Protein AF-A0A8T3N295-F1 (afdb_monomer)

Radius of gyration: 20.27 Å; Cα contacts (8 Å, |Δi|>4): 122; chains: 1; bounding box: 37×61×47 Å

Secondary structure (DSSP, 8-state):
--HHHHHHHHHEEEEE--SHHHHHHHHHHHHIIIIIIS-SS-GGG-TTS----TTGGGEEEEEEEETTT--EEEEEEEE-------SS-------S----TT---------S---------SS-----PPP-------

Solvent-accessible surface area (backbone atoms only — not comparable to full-atom values): 9224 Å² total; per-residue (Å²): 130,60,68,67,59,55,51,45,62,70,43,40,42,75,40,79,34,84,46,76,69,46,41,49,51,50,21,30,51,46,21,47,48,32,28,69,73,63,58,77,40,72,49,83,83,27,84,87,53,48,43,83,62,90,57,62,86,58,34,53,40,35,36,35,27,34,56,93,79,68,44,73,77,48,68,52,77,45,71,68,74,90,72,79,82,58,101,69,89,71,85,80,86,84,84,71,94,73,88,65,91,86,72,87,78,74,85,70,73,82,90,60,83,89,76,71,86,83,77,78,73,75,92,67,78,83,67,81,74,71,84,79,80,77,79,86,88,130

Mean predicted aligned error: 14.43 Å

pLDDT: mean 71.02, std 27.04, range [27.62, 97.88]

Foldseek 3Di:
DPVVLVVCVVFKDKAWQPDPVSLQLQQLVCLCVCVPPPNVDPNVVPPVSGHDDPQSVQKTKMFIATVVVRDTDDMDIDRDDPDPPDVPPDDDPPDDPDPDPDDDPDPDPPPDRPPPPPDDDGPDPPDPPDDPPPDDDD

Sequence (138 aa):
MNPLVAAFEAYFRVIDADTPALLREVCRLRYQVYCEDTHLADGELFPERIESDTYNKRATHILLQHHPSGNFVGTMRIVCCPIALTRSGCFLLRNSPVSTPGFQVCPRPPQSPCGGDISFRGVTTISSSQAATCGADA

Structure (mmCIF, N/CA/C/O backbone):
data_AF-A0A8T3N295-F1
#
_entry.id   AF-A0A8T3N295-F1
#
loop_
_atom_site.group_PDB
_atom_site.id
_atom_site.type_symbol
_atom_site.label_atom_id
_atom_site.label_alt_id
_atom_site.label_comp_id
_atom_site.label_asym_id
_atom_site.label_entity_id
_atom_site.label_seq_id
_atom_site.pdbx_PDB_ins_code
_atom_site.Cartn_x
_atom_site.Cartn_y
_atom_site.Cartn_z
_atom_site.occupancy
_atom_site.B_iso_or_equiv
_atom_site.auth_seq_id
_atom_site.auth_comp_id
_atom_site.auth_asym_id
_atom_site.auth_atom_id
_atom_site.pdbx_PDB_model_num
ATOM 1 N N . MET A 1 1 ? -15.381 -12.826 21.620 1.00 65.50 1 MET A N 1
ATOM 2 C CA . MET A 1 1 ? -14.667 -12.058 20.577 1.00 65.50 1 MET A CA 1
ATOM 3 C C . MET A 1 1 ? -13.283 -11.724 21.109 1.00 65.50 1 MET A C 1
ATOM 5 O O . MET A 1 1 ? -13.189 -11.378 22.280 1.00 65.50 1 MET A O 1
ATOM 9 N N . ASN A 1 2 ? -12.220 -11.909 20.323 1.00 90.81 2 ASN A N 1
ATOM 10 C CA . ASN A 1 2 ? -10.861 -11.586 20.771 1.00 90.81 2 ASN A CA 1
ATOM 11 C C . ASN A 1 2 ? -10.720 -10.049 20.863 1.00 90.81 2 ASN A C 1
ATOM 13 O O . ASN A 1 2 ? -10.962 -9.386 19.853 1.00 90.81 2 ASN A O 1
ATOM 17 N N . PRO A 1 3 ? -10.356 -9.472 22.027 1.00 91.31 3 PRO A N 1
ATOM 18 C CA . PRO A 1 3 ? -10.289 -8.019 22.205 1.00 91.31 3 PRO A CA 1
ATOM 19 C C . PRO A 1 3 ? -9.285 -7.342 21.263 1.00 91.31 3 PRO A C 1
ATOM 21 O O . PRO A 1 3 ? -9.506 -6.204 20.862 1.00 91.31 3 PRO A O 1
ATOM 24 N N . LEU A 1 4 ? -8.227 -8.047 20.843 1.00 91.38 4 LEU A N 1
ATOM 25 C CA . LEU A 1 4 ? -7.264 -7.530 19.867 1.0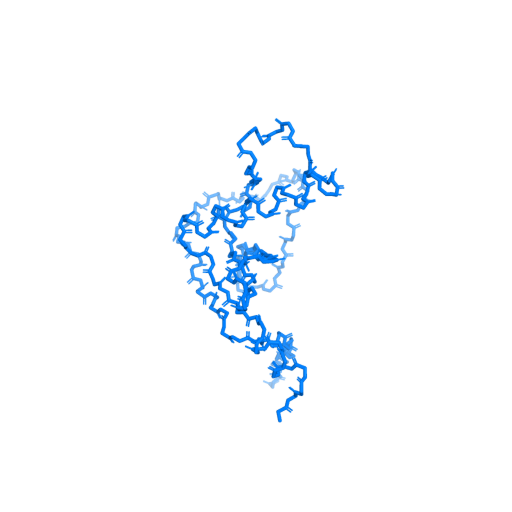0 91.38 4 LEU A CA 1
ATOM 26 C C . LEU A 1 4 ? -7.865 -7.432 18.464 1.00 91.38 4 LEU A C 1
ATOM 28 O O . LEU A 1 4 ? -7.617 -6.459 17.760 1.00 91.38 4 LEU A O 1
ATOM 32 N N . VAL A 1 5 ? -8.678 -8.415 18.071 1.00 89.62 5 VAL A N 1
ATOM 33 C CA . VAL A 1 5 ? -9.368 -8.401 16.772 1.00 89.62 5 VAL A CA 1
ATOM 34 C C . VAL A 1 5 ? -10.378 -7.257 16.735 1.00 89.62 5 VAL A C 1
ATOM 36 O O . VAL A 1 5 ? -10.378 -6.484 15.786 1.00 89.62 5 VAL A O 1
ATOM 39 N N . ALA A 1 6 ? -11.161 -7.083 17.804 1.00 89.31 6 ALA A N 1
ATOM 40 C CA . ALA A 1 6 ? -12.117 -5.982 17.906 1.00 89.31 6 ALA A CA 1
ATOM 41 C C . ALA A 1 6 ? -11.432 -4.605 17.861 1.00 89.31 6 ALA A C 1
ATOM 43 O O . ALA A 1 6 ? -11.906 -3.704 17.174 1.00 89.31 6 ALA A O 1
ATOM 44 N N . ALA A 1 7 ? -10.301 -4.444 18.557 1.00 91.81 7 ALA A N 1
ATOM 45 C CA . ALA A 1 7 ? -9.520 -3.213 18.492 1.00 91.81 7 ALA A CA 1
ATOM 46 C C . ALA A 1 7 ? -8.980 -2.968 17.075 1.00 91.81 7 ALA A C 1
ATOM 48 O O . ALA A 1 7 ? -9.124 -1.870 16.547 1.00 91.81 7 ALA A O 1
ATOM 49 N N . PHE A 1 8 ? -8.410 -3.986 16.427 1.00 91.88 8 PHE A N 1
ATOM 50 C CA . PHE A 1 8 ? -7.917 -3.855 15.058 1.00 91.88 8 PHE A CA 1
ATOM 51 C C . PHE A 1 8 ? -9.027 -3.419 14.096 1.00 91.88 8 PHE A C 1
ATOM 53 O O . PHE A 1 8 ? -8.847 -2.452 13.364 1.00 91.88 8 PHE A O 1
ATOM 60 N N . GLU A 1 9 ? -10.186 -4.076 14.137 1.00 91.25 9 GLU A N 1
ATOM 61 C CA . GLU A 1 9 ? -11.330 -3.761 13.273 1.00 91.25 9 GLU A CA 1
ATOM 62 C C . GLU A 1 9 ? -11.928 -2.371 13.549 1.00 91.25 9 GLU A C 1
ATOM 64 O O . GLU A 1 9 ? -12.490 -1.756 12.644 1.00 91.25 9 GLU A O 1
ATOM 69 N N . ALA A 1 10 ? -11.782 -1.843 14.770 1.00 92.19 10 ALA A N 1
ATOM 70 C CA . ALA A 1 10 ? -12.215 -0.489 15.112 1.00 92.19 10 ALA A CA 1
ATOM 71 C C . ALA A 1 10 ? -11.302 0.604 14.523 1.00 92.19 10 ALA A C 1
ATOM 73 O O . ALA A 1 10 ? -11.777 1.692 14.192 1.00 92.19 10 ALA A O 1
ATOM 74 N N . TYR A 1 11 ? -10.000 0.332 14.395 1.00 94.56 11 TYR A N 1
ATOM 75 C CA . TYR A 1 11 ? -9.014 1.322 13.946 1.00 94.56 11 TYR A CA 1
ATOM 76 C C . TYR A 1 11 ? -8.567 1.145 12.503 1.00 94.56 11 TYR A C 1
ATOM 78 O O . TYR A 1 11 ? -8.108 2.115 11.899 1.00 94.56 11 TYR A O 1
ATOM 86 N N . PHE A 1 12 ? -8.686 -0.053 11.938 1.00 95.25 12 PHE A N 1
ATOM 87 C CA . PHE A 1 12 ? -8.110 -0.372 10.644 1.00 95.25 12 PHE A CA 1
ATOM 88 C C . PHE A 1 12 ? -9.093 -1.051 9.706 1.00 95.25 12 PHE A C 1
ATOM 90 O O . PHE A 1 12 ? -9.914 -1.883 10.088 1.00 95.25 12 PHE A O 1
ATOM 97 N N . ARG A 1 13 ? -8.942 -0.719 8.427 1.00 93.00 13 ARG A N 1
ATOM 98 C CA . ARG A 1 13 ? -9.622 -1.365 7.315 1.00 93.00 13 ARG A CA 1
ATOM 99 C C . ARG A 1 13 ? -8.583 -1.961 6.376 1.00 93.00 13 ARG A C 1
ATOM 101 O O . ARG A 1 13 ? -7.650 -1.277 5.961 1.00 93.00 13 ARG A O 1
ATOM 108 N N . VAL A 1 14 ? -8.773 -3.227 6.033 1.00 93.88 14 VAL A N 1
ATOM 109 C CA . VAL A 1 14 ? -8.004 -3.914 4.994 1.00 93.88 14 VAL A CA 1
ATOM 110 C C . VAL A 1 14 ? -8.706 -3.677 3.659 1.00 93.88 14 VAL A C 1
ATOM 112 O O . VAL A 1 14 ? -9.921 -3.856 3.570 1.00 93.88 14 VAL A O 1
ATOM 115 N N . ILE A 1 15 ? -7.965 -3.212 2.656 1.00 92.19 15 ILE A N 1
ATOM 116 C CA . ILE A 1 15 ? -8.491 -2.856 1.335 1.00 92.19 15 ILE A CA 1
ATOM 117 C C . ILE A 1 15 ? -7.684 -3.588 0.268 1.00 92.19 15 ILE A C 1
ATOM 119 O O . ILE A 1 15 ? -6.466 -3.427 0.198 1.00 92.19 15 ILE A O 1
ATOM 123 N N . ASP A 1 16 ? -8.369 -4.342 -0.586 1.00 91.81 16 ASP A N 1
ATOM 124 C CA . ASP A 1 16 ? -7.779 -4.909 -1.797 1.00 91.81 16 ASP A CA 1
ATOM 125 C C . ASP A 1 16 ? -7.445 -3.759 -2.764 1.00 91.81 16 ASP A C 1
ATOM 127 O O . ASP A 1 16 ? -8.295 -2.931 -3.091 1.00 91.81 16 ASP A O 1
ATOM 131 N N . ALA A 1 17 ? -6.184 -3.657 -3.188 1.00 92.88 17 ALA A N 1
ATOM 132 C CA . ALA A 1 17 ? -5.724 -2.609 -4.095 1.00 92.88 17 ALA A CA 1
ATOM 133 C C . ALA A 1 17 ? -5.815 -3.090 -5.551 1.00 92.88 17 ALA A C 1
ATOM 135 O O . ALA A 1 17 ? -4.808 -3.390 -6.189 1.00 92.88 17 ALA A O 1
ATOM 136 N N . ASP A 1 18 ? -7.039 -3.185 -6.063 1.00 91.31 18 ASP A N 1
ATOM 137 C CA . ASP A 1 18 ? -7.375 -3.710 -7.395 1.00 91.31 18 ASP A CA 1
ATOM 138 C C . ASP A 1 18 ? -7.589 -2.619 -8.462 1.00 91.31 18 ASP A C 1
ATOM 140 O O . ASP A 1 18 ? -7.652 -2.904 -9.659 1.00 91.31 18 ASP A O 1
ATOM 144 N N . THR A 1 19 ? -7.646 -1.350 -8.050 1.00 94.12 19 THR A N 1
ATOM 145 C CA . THR A 1 19 ? -7.748 -0.207 -8.964 1.00 94.12 19 THR A CA 1
ATOM 146 C C . THR A 1 19 ? -6.385 0.446 -9.224 1.00 94.12 19 THR A C 1
ATOM 148 O O . THR A 1 19 ? -5.518 0.456 -8.345 1.00 94.12 19 THR A O 1
ATOM 151 N N . PRO A 1 20 ? -6.185 1.098 -10.387 1.00 95.19 20 PRO A N 1
ATOM 152 C CA . PRO A 1 20 ? -4.948 1.831 -10.674 1.00 95.19 20 PRO A CA 1
ATOM 153 C C . PRO A 1 20 ? -4.615 2.921 -9.645 1.00 95.19 20 PRO A C 1
ATOM 155 O O . PRO A 1 20 ? -3.443 3.188 -9.387 1.00 95.19 20 PRO A O 1
ATOM 158 N N . ALA A 1 21 ? -5.635 3.550 -9.051 1.00 96.44 21 ALA A N 1
ATOM 159 C CA . ALA A 1 21 ? -5.451 4.564 -8.016 1.00 96.44 21 ALA A CA 1
ATOM 160 C C . ALA A 1 21 ? -4.905 3.951 -6.717 1.00 96.44 21 ALA A C 1
ATOM 162 O O . ALA A 1 21 ? -3.928 4.453 -6.167 1.00 96.44 21 ALA A O 1
ATOM 163 N N . LEU A 1 22 ? -5.475 2.829 -6.268 1.00 96.25 22 LEU A N 1
ATOM 164 C CA . LEU A 1 22 ? -5.005 2.131 -5.068 1.00 96.25 22 LEU A CA 1
ATOM 165 C C . LEU A 1 22 ? -3.613 1.520 -5.275 1.00 96.25 22 LEU A C 1
ATOM 167 O O . LEU A 1 22 ? -2.760 1.624 -4.399 1.00 96.25 22 LEU A O 1
ATOM 171 N N . LEU A 1 23 ? -3.338 0.956 -6.454 1.00 96.06 23 LEU A N 1
ATOM 172 C CA . LEU A 1 23 ? -2.003 0.456 -6.797 1.00 96.06 23 LEU A CA 1
ATOM 173 C C . LEU A 1 23 ? -0.944 1.564 -6.770 1.00 96.06 23 LEU A C 1
ATOM 175 O O . LEU A 1 23 ? 0.185 1.322 -6.343 1.00 96.06 23 LEU A O 1
ATOM 179 N N . ARG A 1 24 ? -1.299 2.786 -7.185 1.00 96.69 24 ARG A N 1
ATOM 180 C CA . ARG A 1 24 ? -0.397 3.939 -7.085 1.00 96.69 24 ARG A CA 1
ATOM 181 C C . ARG A 1 24 ? -0.064 4.256 -5.628 1.00 96.69 24 ARG A C 1
ATOM 183 O O . ARG A 1 24 ? 1.107 4.467 -5.328 1.00 96.69 24 ARG A O 1
ATOM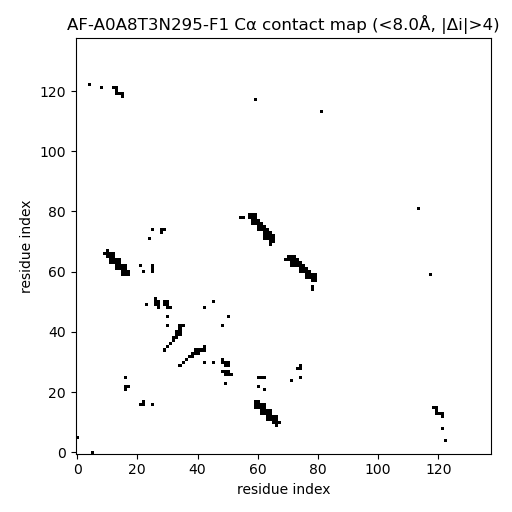 190 N N . GLU A 1 25 ? -1.044 4.217 -4.726 1.00 97.69 25 GLU A N 1
ATOM 191 C CA 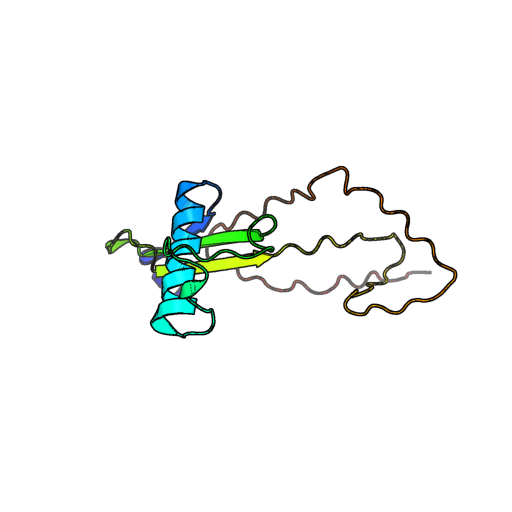. GLU A 1 25 ? -0.802 4.416 -3.289 1.00 97.69 25 GLU A CA 1
ATOM 192 C C . GLU A 1 25 ? 0.074 3.318 -2.679 1.00 97.69 25 GLU A C 1
ATOM 194 O O . GLU A 1 25 ? 0.983 3.627 -1.911 1.00 97.69 25 GLU A O 1
ATOM 199 N N . VAL A 1 26 ? -0.119 2.053 -3.069 1.00 97.50 26 VAL A N 1
ATOM 200 C CA . VAL A 1 26 ? 0.771 0.946 -2.667 1.00 97.50 26 VAL A CA 1
ATOM 201 C C . VAL A 1 26 ? 2.219 1.241 -3.061 1.00 97.50 26 VAL A C 1
ATOM 203 O O . VAL A 1 26 ? 3.125 1.140 -2.235 1.00 97.50 26 VAL A O 1
ATOM 206 N N . CYS A 1 27 ? 2.442 1.621 -4.319 1.00 97.06 27 CYS A N 1
ATOM 207 C CA . CYS A 1 27 ? 3.779 1.894 -4.844 1.00 97.06 27 CYS A CA 1
ATOM 208 C C . CYS A 1 27 ? 4.404 3.150 -4.212 1.00 97.06 27 CYS A C 1
ATOM 210 O O . CYS A 1 27 ? 5.610 3.184 -3.968 1.00 97.06 27 CYS A O 1
ATOM 212 N N . ARG A 1 28 ? 3.591 4.165 -3.895 1.00 97.88 28 ARG A N 1
ATOM 213 C CA . ARG A 1 28 ? 4.029 5.375 -3.187 1.00 97.88 28 ARG A CA 1
ATOM 214 C C . ARG A 1 28 ? 4.447 5.071 -1.747 1.00 97.88 28 ARG A C 1
ATOM 216 O O . ARG A 1 28 ? 5.500 5.524 -1.312 1.00 97.88 28 ARG A O 1
ATOM 223 N N . LEU A 1 29 ? 3.656 4.280 -1.016 1.00 97.38 29 LEU A N 1
ATOM 224 C CA . LEU A 1 29 ? 4.005 3.841 0.341 1.00 97.38 29 LEU A CA 1
ATOM 225 C C . LEU A 1 29 ? 5.284 3.002 0.350 1.00 97.38 29 LEU A C 1
ATOM 227 O O . LEU A 1 29 ? 6.136 3.190 1.213 1.00 97.38 29 LEU A O 1
ATOM 231 N N . ARG A 1 30 ? 5.440 2.098 -0.624 1.00 97.38 30 ARG A N 1
ATOM 232 C CA . ARG A 1 30 ? 6.671 1.315 -0.768 1.00 97.38 30 ARG A CA 1
ATOM 233 C C . ARG A 1 30 ? 7.872 2.187 -1.105 1.00 97.38 30 ARG A C 1
ATOM 235 O O . ARG A 1 30 ? 8.929 1.939 -0.548 1.00 97.38 30 ARG A O 1
ATOM 242 N N . TYR A 1 31 ? 7.724 3.217 -1.939 1.00 97.75 31 TYR A N 1
ATOM 243 C CA . TYR A 1 31 ? 8.805 4.175 -2.184 1.00 97.75 31 TYR A CA 1
ATOM 244 C C . TYR A 1 31 ? 9.230 4.876 -0.893 1.00 97.75 31 TYR A C 1
ATOM 246 O O . TYR A 1 31 ? 10.412 4.864 -0.562 1.00 97.75 31 TYR A O 1
ATOM 254 N N . GLN A 1 32 ? 8.270 5.417 -0.138 1.00 97.69 32 GLN A N 1
ATOM 255 C CA . GLN A 1 32 ? 8.553 6.083 1.132 1.00 97.69 32 GLN A CA 1
ATOM 256 C C . GLN A 1 32 ? 9.338 5.156 2.073 1.00 97.69 32 GLN A C 1
ATOM 258 O O . GLN A 1 32 ? 10.419 5.503 2.531 1.00 97.69 32 GLN A O 1
ATOM 263 N N . VAL A 1 33 ? 8.867 3.924 2.281 1.00 96.25 33 VAL A N 1
ATOM 264 C CA . VAL A 1 33 ? 9.536 3.002 3.208 1.00 96.25 33 VAL A CA 1
ATOM 265 C C . VAL A 1 33 ? 10.860 2.478 2.640 1.00 96.25 33 VAL A C 1
ATOM 267 O O . VAL A 1 33 ? 11.879 2.510 3.324 1.00 96.25 33 VAL A O 1
ATOM 270 N N . TYR A 1 34 ? 10.883 1.966 1.409 1.00 96.56 34 TYR A N 1
ATOM 271 C CA . TYR A 1 34 ? 12.052 1.276 0.848 1.00 96.56 34 TYR A CA 1
ATOM 272 C C . TYR A 1 34 ? 13.150 2.222 0.374 1.00 96.56 34 TYR A C 1
ATOM 274 O O . TYR A 1 34 ? 14.319 1.872 0.499 1.00 96.56 34 TYR A O 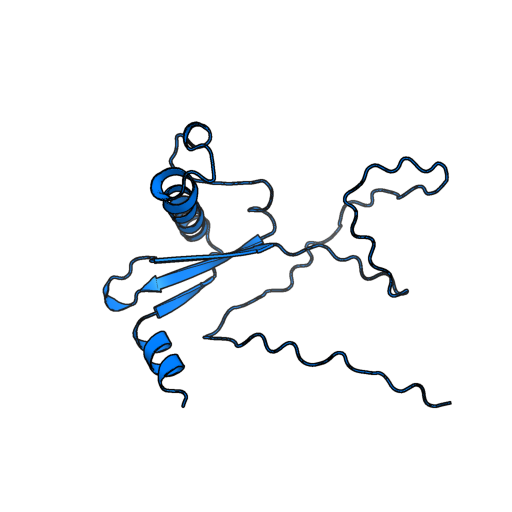1
ATOM 282 N N . CYS A 1 35 ? 12.801 3.392 -0.159 1.00 96.31 35 CYS A N 1
ATOM 283 C CA . CYS A 1 35 ? 13.776 4.334 -0.706 1.00 96.31 35 CYS A CA 1
ATOM 284 C C . CYS A 1 35 ? 14.129 5.434 0.301 1.00 96.31 35 CYS A C 1
ATOM 286 O O . CYS A 1 35 ? 15.312 5.716 0.484 1.00 96.31 35 CYS A O 1
ATOM 288 N N . GLU A 1 36 ? 13.133 6.043 0.959 1.00 96.06 36 GLU A N 1
ATOM 289 C CA . GLU A 1 36 ? 13.364 7.188 1.856 1.00 96.06 36 GLU A CA 1
ATOM 290 C C . GLU A 1 36 ? 13.706 6.753 3.290 1.00 96.06 36 GLU A C 1
ATOM 292 O O . GLU A 1 36 ? 14.722 7.193 3.817 1.00 96.06 36 GLU A O 1
ATOM 297 N N . ASP A 1 37 ? 12.913 5.873 3.911 1.00 96.56 37 ASP A N 1
ATOM 298 C CA . ASP A 1 37 ? 13.071 5.552 5.339 1.00 96.56 37 ASP A CA 1
ATOM 299 C C . ASP A 1 37 ? 14.144 4.481 5.607 1.00 96.56 37 ASP A C 1
ATOM 301 O O . ASP A 1 37 ? 14.876 4.554 6.593 1.00 96.56 37 ASP A O 1
ATOM 305 N N . THR A 1 38 ? 14.213 3.443 4.763 1.00 96.44 38 THR A N 1
ATOM 306 C CA . THR A 1 38 ? 15.078 2.266 4.999 1.00 96.44 38 THR A CA 1
ATOM 307 C C . THR A 1 38 ? 16.256 2.144 4.037 1.00 96.44 38 THR A C 1
ATOM 309 O O . THR A 1 38 ? 17.167 1.364 4.314 1.00 96.44 38 THR A O 1
ATOM 312 N N . HIS A 1 39 ? 16.248 2.882 2.920 1.00 94.38 39 HIS A N 1
ATOM 313 C CA . HIS A 1 39 ? 17.263 2.822 1.855 1.00 94.38 39 HIS A CA 1
ATOM 314 C C . HIS A 1 39 ? 17.569 1.397 1.338 1.00 94.38 39 HIS A C 1
ATOM 316 O O . HIS A 1 39 ? 18.680 1.099 0.902 1.00 94.38 39 HIS A O 1
ATOM 322 N N . LEU A 1 40 ? 16.585 0.495 1.392 1.00 92.00 40 LEU A N 1
ATOM 323 C CA . LEU A 1 40 ? 16.668 -0.862 0.841 1.00 92.00 40 LEU A CA 1
ATOM 324 C C . LEU A 1 40 ? 16.591 -0.885 -0.691 1.00 92.00 40 LEU A C 1
ATOM 326 O O . LEU A 1 40 ? 17.028 -1.853 -1.313 1.00 92.00 40 LEU A O 1
ATOM 330 N N . ALA A 1 41 ? 16.020 0.156 -1.291 1.00 91.12 41 ALA A N 1
ATOM 331 C CA . ALA A 1 41 ? 15.983 0.373 -2.727 1.00 91.12 41 ALA A CA 1
ATOM 332 C C . ALA A 1 41 ? 16.607 1.732 -3.067 1.00 91.12 41 ALA A C 1
ATOM 334 O O . ALA A 1 41 ? 16.514 2.680 -2.287 1.00 91.12 41 ALA A O 1
ATOM 335 N N . ASP A 1 42 ? 17.241 1.818 -4.235 1.00 93.69 42 ASP A N 1
ATOM 336 C CA . ASP A 1 42 ? 17.824 3.066 -4.725 1.00 93.69 42 ASP A CA 1
ATOM 337 C C . ASP A 1 42 ? 16.715 4.003 -5.225 1.00 93.69 42 ASP A C 1
ATOM 339 O O . ASP A 1 42 ? 16.044 3.719 -6.221 1.00 93.69 42 ASP A O 1
ATOM 343 N N . GLY A 1 43 ? 16.512 5.113 -4.511 1.00 92.75 43 GLY A N 1
ATOM 344 C CA . GLY A 1 43 ? 15.486 6.106 -4.824 1.00 92.75 43 GLY A CA 1
ATOM 345 C C . GLY A 1 43 ? 15.696 6.803 -6.169 1.00 92.75 43 GLY A C 1
ATOM 346 O O . GLY A 1 43 ? 14.714 7.189 -6.802 1.00 92.75 43 GLY A O 1
ATOM 347 N N . GLU A 1 44 ? 16.938 6.888 -6.658 1.00 95.56 44 GLU A N 1
ATOM 348 C CA . GLU A 1 44 ? 17.254 7.506 -7.954 1.00 95.56 44 GLU A CA 1
ATOM 349 C C . GLU A 1 44 ? 16.662 6.714 -9.133 1.00 95.56 44 GLU A C 1
ATOM 351 O O . GLU A 1 44 ? 16.408 7.266 -10.205 1.00 95.56 44 GLU A O 1
ATOM 356 N N . LEU A 1 45 ? 16.361 5.424 -8.931 1.00 94.56 45 LEU A N 1
ATOM 357 C CA . LEU A 1 45 ? 15.675 4.589 -9.921 1.00 94.56 45 LEU A CA 1
ATOM 358 C C . LEU A 1 45 ? 14.187 4.942 -10.075 1.00 94.56 45 LEU A C 1
ATOM 360 O O . LEU A 1 45 ? 13.551 4.512 -11.040 1.00 94.56 45 LEU A O 1
ATOM 364 N N . PHE A 1 46 ? 13.625 5.720 -9.146 1.00 95.19 46 PHE A N 1
ATOM 365 C CA . PHE A 1 46 ? 12.200 6.034 -9.081 1.00 95.19 46 PHE A CA 1
ATOM 366 C C . PHE A 1 46 ? 11.967 7.552 -8.976 1.00 95.19 46 PHE A C 1
ATOM 368 O O . PHE A 1 46 ? 11.437 8.028 -7.969 1.00 95.19 46 PHE A O 1
ATOM 375 N N . PRO A 1 47 ? 12.280 8.338 -10.025 1.00 93.94 47 PRO A N 1
ATOM 376 C CA . PRO A 1 47 ? 12.185 9.803 -9.989 1.00 93.94 47 PRO A CA 1
ATOM 377 C C . PRO A 1 47 ? 10.758 10.323 -9.745 1.00 93.94 47 PRO A C 1
ATOM 379 O O . PRO A 1 47 ? 10.570 11.410 -9.202 1.00 93.94 47 PRO A O 1
ATOM 382 N N . GLU A 1 48 ? 9.736 9.539 -10.096 1.00 95.94 48 GLU A N 1
ATOM 383 C CA . GLU A 1 48 ? 8.330 9.862 -9.815 1.00 95.94 48 GLU A CA 1
ATOM 384 C C . GLU A 1 48 ? 7.899 9.541 -8.373 1.00 95.94 48 GLU A C 1
ATOM 386 O O . GLU A 1 48 ? 6.737 9.750 -8.027 1.00 95.94 48 GLU A O 1
ATOM 391 N N . ARG A 1 49 ? 8.808 9.041 -7.522 1.00 96.56 49 ARG A N 1
ATOM 392 C CA . ARG A 1 49 ? 8.531 8.601 -6.141 1.00 96.56 49 ARG A CA 1
ATOM 393 C C . ARG A 1 49 ? 7.495 7.476 -6.059 1.00 96.56 49 ARG A C 1
ATOM 395 O O . ARG A 1 49 ? 6.670 7.413 -5.147 1.00 96.56 49 ARG A O 1
ATOM 402 N N . ILE A 1 50 ? 7.532 6.591 -7.051 1.00 96.44 50 ILE A N 1
ATOM 403 C CA . ILE A 1 50 ? 6.655 5.429 -7.191 1.00 96.44 50 ILE A CA 1
ATOM 404 C C . ILE A 1 50 ? 7.547 4.204 -7.371 1.00 96.44 50 ILE A C 1
ATOM 406 O O . ILE A 1 50 ? 8.143 4.015 -8.430 1.00 96.44 50 ILE A O 1
ATOM 410 N N . GLU A 1 51 ? 7.639 3.368 -6.339 1.00 96.25 51 GLU A N 1
ATOM 411 C CA . GLU A 1 51 ? 8.474 2.169 -6.386 1.00 96.25 51 GLU A CA 1
ATOM 412 C C . GLU A 1 51 ? 7.726 1.033 -7.084 1.00 96.25 51 GLU A C 1
ATOM 414 O O . GLU A 1 51 ? 6.564 0.738 -6.787 1.00 96.25 51 GLU A O 1
ATOM 419 N N . SER A 1 52 ? 8.393 0.393 -8.042 1.00 92.75 52 SER A N 1
ATOM 420 C CA . SER A 1 52 ? 7.827 -0.743 -8.756 1.00 92.75 52 SER A CA 1
ATOM 421 C C . SER A 1 52 ? 8.899 -1.728 -9.203 1.00 92.75 52 SER A C 1
ATOM 423 O O . SER A 1 52 ? 10.002 -1.350 -9.586 1.00 92.75 52 SER A O 1
ATOM 425 N N . ASP A 1 53 ? 8.534 -3.008 -9.213 1.00 91.00 53 ASP A N 1
ATOM 426 C CA . ASP A 1 53 ? 9.392 -4.094 -9.671 1.00 91.00 53 ASP A CA 1
ATOM 427 C C . ASP A 1 53 ? 8.652 -5.024 -10.653 1.00 91.00 53 ASP A C 1
ATOM 429 O O . ASP A 1 53 ? 7.473 -4.848 -10.986 1.00 91.00 53 ASP A O 1
ATOM 433 N N . THR A 1 54 ? 9.351 -6.057 -11.125 1.00 90.19 54 THR A N 1
ATOM 434 C CA . THR A 1 54 ? 8.820 -7.038 -12.083 1.00 90.19 54 THR A CA 1
ATOM 435 C C . THR A 1 54 ? 7.684 -7.898 -11.520 1.00 90.19 54 THR A C 1
ATOM 437 O O . THR A 1 54 ? 6.897 -8.451 -12.293 1.00 90.19 54 THR A O 1
ATOM 440 N N . TYR A 1 55 ? 7.549 -8.000 -10.197 1.00 88.19 55 TYR A N 1
ATOM 441 C CA . TYR A 1 55 ? 6.519 -8.800 -9.541 1.00 88.19 55 TYR A CA 1
ATOM 442 C C . TYR A 1 55 ? 5.208 -8.040 -9.352 1.00 88.19 55 TYR A C 1
ATOM 444 O O . TYR A 1 55 ? 4.169 -8.687 -9.214 1.00 88.19 55 TYR A O 1
ATOM 452 N N . ASN A 1 56 ? 5.209 -6.701 -9.406 1.00 87.81 56 ASN A N 1
ATOM 453 C CA . ASN A 1 56 ? 4.001 -5.890 -9.213 1.00 87.81 56 ASN A CA 1
ATOM 454 C C . ASN A 1 56 ? 2.833 -6.307 -10.121 1.00 87.81 56 ASN A C 1
ATOM 456 O O . ASN A 1 56 ? 1.692 -6.276 -9.671 1.00 87.81 56 ASN A O 1
ATOM 460 N N . LYS A 1 57 ? 3.109 -6.749 -11.357 1.00 86.06 57 LYS A N 1
ATOM 461 C CA . LYS A 1 57 ? 2.089 -7.150 -12.348 1.00 86.06 57 LYS A CA 1
ATOM 462 C C . LYS A 1 57 ? 1.350 -8.451 -12.022 1.00 86.06 57 LYS A C 1
ATOM 464 O O . LYS A 1 57 ? 0.273 -8.677 -12.556 1.00 86.06 57 LYS A O 1
ATOM 469 N N . ARG A 1 58 ? 1.942 -9.332 -11.212 1.00 85.75 58 ARG A N 1
ATOM 470 C CA . ARG A 1 58 ? 1.399 -10.667 -10.880 1.00 85.75 58 ARG A CA 1
ATOM 471 C C . ARG A 1 58 ? 1.155 -10.847 -9.385 1.00 85.75 58 ARG A C 1
ATOM 473 O O . ARG A 1 58 ? 1.092 -11.975 -8.896 1.00 85.75 58 ARG A O 1
ATOM 480 N N . ALA A 1 59 ? 1.120 -9.739 -8.659 1.00 88.00 59 ALA A N 1
ATOM 481 C CA . ALA A 1 59 ? 0.932 -9.738 -7.229 1.00 88.00 59 ALA A CA 1
ATOM 482 C C . ALA A 1 59 ? -0.434 -9.163 -6.873 1.00 88.00 59 ALA A C 1
ATOM 484 O O . ALA A 1 59 ? -0.887 -8.200 -7.488 1.00 88.00 59 ALA A O 1
ATOM 485 N N . THR A 1 60 ? -1.047 -9.743 -5.851 1.00 90.69 60 THR A N 1
ATOM 486 C CA . THR A 1 60 ? -2.182 -9.141 -5.163 1.00 90.69 60 THR A CA 1
ATOM 487 C C . THR A 1 60 ? -1.628 -8.166 -4.137 1.00 90.69 60 THR A C 1
ATOM 489 O O . THR A 1 60 ? -0.743 -8.519 -3.350 1.00 90.69 60 THR A O 1
ATOM 492 N N . HIS A 1 61 ? -2.122 -6.933 -4.166 1.00 92.88 61 HIS A N 1
ATOM 493 C CA . HIS A 1 61 ? -1.691 -5.872 -3.264 1.00 92.88 61 HIS A CA 1
ATOM 494 C C . HIS A 1 61 ? -2.829 -5.501 -2.329 1.00 92.88 61 HIS A C 1
ATOM 496 O O . HIS A 1 61 ? -3.993 -5.488 -2.720 1.00 92.88 61 HIS A O 1
ATOM 502 N N . ILE A 1 62 ? -2.471 -5.195 -1.092 1.00 94.31 62 ILE A N 1
ATOM 503 C CA . ILE A 1 62 ? -3.406 -4.879 -0.021 1.00 94.31 62 ILE A CA 1
ATOM 504 C C . ILE A 1 62 ? -2.930 -3.598 0.639 1.00 94.31 62 ILE A C 1
ATOM 506 O O . ILE A 1 62 ? -1.736 -3.432 0.897 1.00 94.31 62 ILE A O 1
ATOM 510 N N . LEU A 1 63 ? -3.861 -2.708 0.947 1.00 95.94 63 LEU A N 1
ATOM 511 C CA . LEU A 1 63 ? -3.634 -1.513 1.740 1.00 95.94 63 LEU A CA 1
ATOM 512 C C . LEU A 1 63 ? -4.239 -1.685 3.130 1.00 95.94 63 LEU A C 1
ATOM 514 O O . LEU A 1 63 ? -5.337 -2.216 3.294 1.00 95.94 63 LEU A O 1
ATOM 518 N N . LEU A 1 64 ? -3.521 -1.187 4.130 1.00 96.56 64 LEU A N 1
ATOM 519 C CA . LEU A 1 64 ? -4.030 -1.013 5.479 1.00 96.56 64 LEU A CA 1
ATOM 520 C C . LEU A 1 64 ? -4.384 0.462 5.664 1.00 96.56 64 LEU A C 1
ATOM 522 O O . LEU A 1 64 ? -3.502 1.321 5.684 1.00 96.56 64 LEU A O 1
ATOM 526 N N . GLN A 1 65 ? -5.673 0.761 5.784 1.00 96.75 65 GLN A N 1
ATOM 527 C CA . GLN A 1 65 ? -6.171 2.109 6.033 1.00 96.75 65 GLN A CA 1
ATOM 528 C C . GLN A 1 65 ? -6.469 2.297 7.516 1.00 96.75 65 GLN A C 1
ATOM 530 O O . GLN A 1 65 ? -7.158 1.479 8.121 1.00 96.75 65 GLN A O 1
ATOM 535 N N . HIS A 1 66 ? -5.999 3.400 8.088 1.00 96.38 66 HIS A N 1
ATOM 536 C CA . HIS A 1 66 ? -6.377 3.831 9.426 1.00 96.38 66 HIS A CA 1
ATOM 537 C C . HIS A 1 66 ? -7.705 4.595 9.365 1.00 96.38 66 HIS A C 1
ATOM 539 O O . HIS A 1 66 ? -7.811 5.634 8.714 1.00 96.38 66 HIS A O 1
ATOM 545 N N . HIS A 1 67 ? -8.727 4.070 10.035 1.00 92.69 67 HIS A N 1
ATOM 546 C CA . HIS A 1 67 ? -10.107 4.534 9.929 1.00 92.69 67 HIS A CA 1
ATOM 547 C C . HIS A 1 67 ? -10.300 6.000 10.365 1.00 92.69 67 HIS A C 1
ATOM 549 O O . HIS A 1 67 ? -10.902 6.752 9.602 1.00 92.69 67 HIS A O 1
ATOM 555 N N . PRO A 1 68 ? -9.771 6.464 11.518 1.00 94.62 68 PRO A N 1
ATOM 556 C CA . PRO A 1 68 ? -9.954 7.850 11.957 1.00 94.62 68 PRO A CA 1
ATOM 557 C C . PRO A 1 68 ? -9.350 8.907 11.027 1.00 94.62 68 PRO A C 1
ATOM 559 O O . PRO A 1 68 ? -9.926 9.979 10.883 1.00 94.62 68 PRO A O 1
ATOM 562 N N . SER A 1 69 ? -8.187 8.637 10.422 1.00 96.44 69 SER A N 1
ATOM 563 C CA . SER A 1 69 ? -7.515 9.615 9.552 1.00 96.44 69 SER A CA 1
ATOM 564 C C . SER A 1 69 ? -7.830 9.434 8.069 1.00 96.44 69 SER A C 1
ATOM 566 O O . SER A 1 69 ? -7.563 10.337 7.286 1.00 96.44 69 SER A O 1
ATOM 568 N N . GLY A 1 70 ? -8.334 8.266 7.663 1.00 95.06 70 GLY A N 1
ATOM 569 C CA . GLY A 1 70 ? -8.515 7.898 6.258 1.00 95.06 70 GLY A CA 1
ATOM 570 C C . GLY A 1 70 ? -7.209 7.592 5.513 1.00 95.06 70 GLY A C 1
ATOM 571 O O . GLY A 1 70 ? -7.254 7.169 4.357 1.00 95.06 70 GLY A O 1
ATOM 572 N N . ASN A 1 71 ? -6.052 7.751 6.161 1.00 96.06 71 ASN A N 1
ATOM 573 C CA . ASN A 1 71 ? -4.747 7.548 5.536 1.00 96.06 71 ASN A CA 1
ATOM 574 C C . ASN A 1 71 ? -4.409 6.061 5.416 1.00 96.06 71 ASN A C 1
ATOM 576 O O . ASN A 1 71 ? -4.703 5.264 6.312 1.00 96.06 71 ASN A O 1
ATOM 580 N N . PHE A 1 72 ? -3.707 5.700 4.344 1.00 97.31 72 PHE A N 1
ATOM 581 C CA . PHE A 1 72 ? -3.047 4.405 4.251 1.00 97.31 72 PHE A CA 1
ATOM 582 C C . PHE A 1 72 ? -1.763 4.418 5.079 1.00 97.31 72 PHE A C 1
ATOM 584 O O . PHE A 1 72 ? -0.920 5.297 4.914 1.00 97.31 72 PHE A O 1
ATOM 591 N N . VAL A 1 73 ? -1.635 3.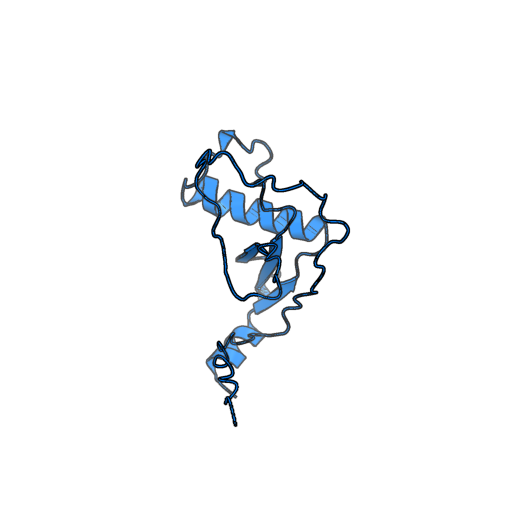453 5.985 1.00 96.00 73 VAL A N 1
ATOM 592 C CA . VAL A 1 73 ? -0.530 3.361 6.954 1.00 96.00 73 VAL A CA 1
ATOM 593 C C . VAL A 1 73 ? 0.395 2.179 6.688 1.00 96.00 73 VAL A C 1
ATOM 595 O O . VAL A 1 73 ? 1.433 2.047 7.325 1.00 96.00 73 VAL A O 1
ATOM 598 N N . GLY A 1 74 ? 0.022 1.303 5.758 1.00 95.00 74 GLY A N 1
ATOM 599 C CA . GLY A 1 74 ? 0.822 0.146 5.402 1.00 95.00 74 GLY A CA 1
ATOM 600 C C . GLY A 1 74 ? 0.282 -0.565 4.175 1.00 95.00 74 GLY A C 1
ATOM 601 O O . GLY A 1 74 ? -0.829 -0.305 3.708 1.00 95.00 74 GLY A O 1
ATOM 602 N N . THR A 1 75 ? 1.084 -1.486 3.659 1.00 96.69 75 THR A 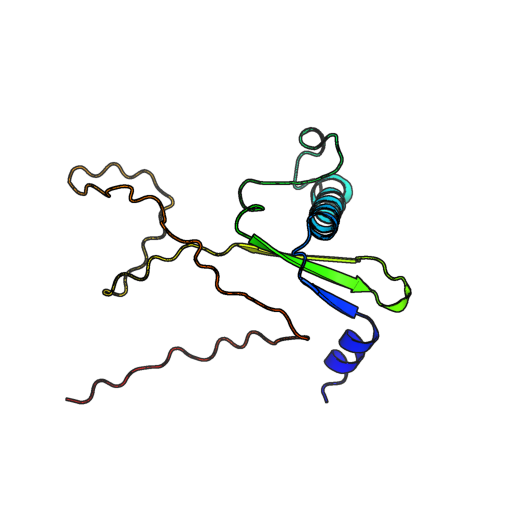N 1
ATOM 603 C CA . THR A 1 75 ? 0.708 -2.337 2.537 1.00 96.69 75 THR A CA 1
ATOM 604 C C . THR A 1 75 ? 1.325 -3.721 2.681 1.00 96.69 75 THR A C 1
ATOM 606 O O . THR A 1 75 ? 2.390 -3.883 3.274 1.00 96.69 75 THR A O 1
ATOM 609 N N . MET A 1 76 ? 0.638 -4.721 2.137 1.00 94.06 76 MET A N 1
ATOM 610 C CA . MET A 1 76 ? 1.150 -6.074 1.977 1.00 94.06 76 MET A CA 1
ATOM 611 C C . MET A 1 76 ? 1.032 -6.479 0.511 1.00 94.06 76 MET A C 1
ATOM 613 O O . MET A 1 76 ? 0.066 -6.135 -0.169 1.00 94.06 76 MET A O 1
ATOM 617 N N . ARG A 1 77 ? 2.008 -7.253 0.037 1.00 92.56 77 ARG A N 1
ATOM 618 C CA . ARG A 1 77 ? 2.016 -7.825 -1.306 1.00 92.56 77 ARG A CA 1
ATOM 619 C C . ARG A 1 77 ? 2.129 -9.340 -1.238 1.00 92.56 77 ARG A C 1
ATOM 621 O O . ARG A 1 77 ? 3.034 -9.858 -0.589 1.00 92.56 77 ARG A O 1
ATOM 628 N N . ILE A 1 78 ? 1.283 -10.035 -1.990 1.00 90.62 78 ILE A N 1
ATOM 629 C CA . ILE A 1 78 ? 1.368 -11.482 -2.195 1.00 90.62 78 ILE A CA 1
ATOM 630 C C . ILE A 1 78 ? 1.674 -11.740 -3.662 1.00 90.62 78 ILE A C 1
ATOM 632 O O . ILE A 1 78 ? 0.866 -11.456 -4.543 1.00 90.62 78 ILE A O 1
ATOM 636 N N . VAL A 1 79 ? 2.849 -12.298 -3.934 1.00 88.25 79 VAL A N 1
ATOM 637 C CA . VAL A 1 79 ? 3.241 -12.690 -5.288 1.00 88.25 79 VAL A CA 1
ATOM 638 C C . VAL A 1 79 ? 2.794 -14.129 -5.515 1.00 88.25 79 VAL A C 1
ATOM 640 O O . VAL A 1 79 ? 3.378 -15.054 -4.952 1.00 88.25 79 VAL A O 1
ATOM 643 N N . CYS A 1 80 ? 1.782 -14.340 -6.359 1.00 78.06 80 CYS A N 1
ATOM 644 C CA . CYS A 1 80 ? 1.376 -15.697 -6.708 1.00 78.06 80 CYS A CA 1
ATOM 645 C C . CYS A 1 80 ? 2.496 -16.360 -7.522 1.00 78.06 80 CYS A C 1
ATOM 647 O O . CYS A 1 80 ? 2.984 -15.803 -8.514 1.00 78.06 80 CYS A O 1
ATOM 649 N N . CYS A 1 81 ? 2.953 -17.533 -7.085 1.00 74.81 81 CYS A N 1
ATOM 650 C CA . CYS A 1 81 ? 3.828 -18.371 -7.889 1.00 74.81 81 CYS A CA 1
ATOM 651 C C . CYS A 1 81 ? 2.952 -19.222 -8.813 1.00 74.81 81 CYS A C 1
ATOM 653 O O . CYS A 1 81 ? 2.093 -19.941 -8.301 1.00 74.81 81 CYS A O 1
ATOM 655 N N . PRO A 1 82 ? 3.134 -19.173 -10.145 1.00 65.56 82 PRO A N 1
ATOM 656 C CA . PRO A 1 82 ? 2.448 -20.092 -11.037 1.00 65.56 82 PRO A CA 1
ATOM 657 C C . PRO A 1 82 ? 3.018 -21.495 -10.813 1.00 65.56 82 PRO A C 1
ATOM 659 O O . PRO A 1 82 ? 4.009 -21.898 -11.418 1.00 65.56 82 PRO A O 1
ATOM 662 N N . ILE A 1 83 ? 2.406 -22.232 -9.893 1.00 57.19 83 ILE A N 1
ATOM 663 C CA . ILE A 1 83 ? 2.687 -23.643 -9.672 1.00 57.19 83 ILE A CA 1
ATOM 664 C C . ILE A 1 83 ? 1.887 -24.399 -10.723 1.00 57.19 83 ILE A C 1
ATOM 666 O O . ILE A 1 83 ? 0.664 -24.502 -10.636 1.00 57.19 83 ILE A O 1
ATOM 670 N N . ALA A 1 84 ? 2.570 -24.939 -11.729 1.00 53.53 84 ALA A N 1
ATOM 671 C CA . ALA A 1 84 ? 1.983 -25.989 -12.543 1.00 53.53 84 ALA A CA 1
ATOM 672 C C . ALA A 1 84 ? 1.938 -27.258 -11.681 1.00 53.53 84 ALA A C 1
ATOM 674 O O . ALA A 1 84 ? 2.940 -27.961 -11.549 1.00 53.53 84 ALA A O 1
ATOM 675 N N . LEU A 1 85 ? 0.787 -27.537 -11.065 1.00 45.31 85 LEU A N 1
ATOM 676 C CA . LEU A 1 85 ? 0.514 -28.847 -10.479 1.00 45.31 85 LEU A CA 1
ATOM 677 C C . LEU A 1 85 ? 0.487 -29.863 -11.626 1.00 45.31 85 LEU A C 1
ATOM 679 O O . LEU A 1 85 ? -0.541 -30.087 -12.262 1.00 45.31 85 LEU A O 1
ATOM 683 N N . THR A 1 86 ? 1.635 -30.463 -11.932 1.00 45.00 86 THR A N 1
ATOM 684 C CA . THR A 1 86 ? 1.626 -31.717 -12.682 1.00 45.00 86 THR A CA 1
ATOM 685 C C . THR A 1 86 ? 1.094 -32.801 -11.752 1.00 45.00 86 THR A C 1
ATOM 687 O O . THR A 1 86 ? 1.319 -32.773 -10.543 1.00 45.00 86 THR A O 1
ATOM 690 N N . ARG A 1 87 ? 0.366 -33.766 -12.317 1.00 47.56 87 ARG A N 1
ATOM 691 C CA . ARG A 1 87 ? -0.340 -34.852 -11.610 1.00 47.56 87 ARG A CA 1
ATOM 692 C C . ARG A 1 87 ? 0.576 -35.759 -10.756 1.00 47.56 87 ARG A C 1
ATOM 694 O O . ARG A 1 87 ? 0.095 -36.692 -10.127 1.00 47.56 87 ARG A O 1
ATOM 701 N N . SER A 1 88 ? 1.877 -35.473 -10.723 1.00 47.34 88 SER A N 1
ATOM 702 C CA . SER A 1 88 ? 2.936 -36.221 -10.052 1.00 47.34 88 SER A CA 1
ATOM 703 C C . SER A 1 88 ? 3.760 -35.306 -9.139 1.00 47.34 88 SER A C 1
ATOM 705 O O . SER A 1 88 ? 4.956 -35.168 -9.346 1.00 47.34 88 SER A O 1
ATOM 707 N N . GLY A 1 89 ? 3.117 -34.643 -8.172 1.00 40.78 89 GLY A N 1
ATOM 708 C CA . GLY A 1 89 ? 3.660 -34.283 -6.845 1.00 40.78 89 GLY A CA 1
ATOM 709 C C . GLY A 1 89 ? 5.094 -33.741 -6.676 1.00 40.78 89 GLY A C 1
ATOM 710 O O . GLY A 1 89 ? 5.598 -33.798 -5.560 1.00 40.78 89 GLY A O 1
ATOM 711 N N . CYS A 1 90 ? 5.775 -33.234 -7.705 1.00 38.56 90 CYS A N 1
ATOM 712 C CA . CYS A 1 90 ? 7.172 -32.811 -7.618 1.00 38.56 90 CYS A CA 1
ATOM 713 C C . CYS A 1 90 ? 7.321 -31.337 -8.001 1.00 38.56 90 CYS A C 1
ATOM 715 O O . CYS A 1 90 ? 6.934 -30.906 -9.089 1.00 38.56 90 CYS A O 1
ATOM 717 N N . PHE A 1 91 ? 7.886 -30.567 -7.075 1.00 41.84 91 PHE A N 1
ATOM 718 C CA . PHE A 1 91 ? 8.084 -29.131 -7.187 1.00 41.84 91 PHE A CA 1
ATOM 719 C C . PHE A 1 91 ? 9.524 -28.857 -7.632 1.00 41.84 91 PHE A C 1
ATOM 721 O O . PHE A 1 91 ? 10.462 -29.076 -6.870 1.00 41.84 91 PHE A O 1
ATOM 728 N N . LEU A 1 92 ? 9.721 -28.356 -8.854 1.00 39.56 92 LEU A N 1
ATOM 729 C CA . LEU A 1 92 ? 11.006 -27.771 -9.236 1.00 39.56 92 LEU A CA 1
ATOM 730 C C . LEU A 1 92 ? 10.981 -26.279 -8.899 1.00 39.56 92 LEU A C 1
ATOM 732 O O . LEU A 1 92 ? 10.444 -25.471 -9.656 1.00 39.56 92 LEU A O 1
ATOM 736 N N . LEU A 1 93 ? 11.604 -25.909 -7.778 1.00 39.28 93 LEU A N 1
ATOM 737 C CA . LEU A 1 93 ? 12.046 -24.534 -7.542 1.00 39.28 93 LEU A CA 1
ATOM 738 C C . LEU A 1 93 ? 13.161 -24.225 -8.552 1.00 39.28 93 LEU A C 1
ATOM 740 O O . LEU A 1 93 ? 14.342 -24.434 -8.283 1.00 39.28 93 LEU A O 1
ATOM 744 N N . ARG A 1 94 ? 12.807 -23.772 -9.760 1.00 39.62 94 ARG A N 1
ATOM 745 C CA . ARG A 1 94 ? 13.803 -23.258 -10.706 1.00 39.62 94 ARG A CA 1
ATOM 746 C C . ARG A 1 94 ? 14.305 -21.901 -10.215 1.00 39.62 94 ARG A C 1
ATOM 748 O O . ARG A 1 94 ? 13.698 -20.885 -10.513 1.00 39.62 94 ARG A O 1
ATOM 755 N N . ASN A 1 95 ? 15.447 -21.920 -9.535 1.00 35.69 95 ASN A N 1
ATOM 756 C CA . ASN A 1 95 ? 16.456 -20.862 -9.571 1.00 35.69 95 ASN A CA 1
ATOM 757 C C . ASN A 1 95 ? 17.838 -21.523 -9.703 1.00 35.69 95 ASN A C 1
ATOM 759 O O . ASN A 1 95 ? 18.571 -21.643 -8.729 1.00 35.69 95 ASN A O 1
ATOM 763 N N . SER A 1 96 ? 18.171 -22.020 -10.899 1.00 36.03 96 SER A N 1
ATOM 764 C CA . SER A 1 96 ? 19.551 -22.275 -11.352 1.00 36.03 96 SER A CA 1
ATOM 765 C C . SER A 1 96 ? 19.562 -22.558 -12.861 1.00 36.03 96 SER A C 1
ATOM 767 O O . SER A 1 96 ? 18.743 -23.361 -13.324 1.00 36.03 96 SER A O 1
ATOM 769 N N . PRO A 1 97 ? 20.471 -21.955 -13.649 1.00 40.00 97 PRO A N 1
ATOM 770 C CA . PRO A 1 97 ? 20.723 -22.369 -15.019 1.00 40.00 97 PRO A CA 1
ATOM 771 C C . PRO A 1 97 ? 21.620 -23.611 -14.982 1.00 40.00 97 PRO A C 1
ATOM 773 O O . PRO A 1 97 ? 22.837 -23.519 -15.098 1.00 40.00 97 PRO A O 1
ATOM 776 N N . VAL A 1 98 ? 21.029 -24.789 -14.789 1.00 37.53 98 VAL A N 1
ATOM 777 C CA . VAL A 1 98 ? 21.712 -26.038 -15.139 1.00 37.53 98 VAL A CA 1
ATOM 778 C C . VAL A 1 98 ? 21.273 -26.403 -16.547 1.00 37.53 98 VAL A C 1
ATOM 780 O O . VAL A 1 98 ? 20.149 -26.844 -16.784 1.00 37.53 98 VAL A O 1
ATOM 783 N N . SER A 1 99 ? 22.175 -26.161 -17.490 1.00 37.12 99 SER A N 1
ATOM 784 C CA . SER A 1 99 ? 22.114 -26.675 -18.851 1.00 37.12 99 SER A CA 1
ATOM 785 C C . SER A 1 99 ? 22.314 -28.192 -18.809 1.00 37.12 99 SER A C 1
ATOM 787 O O . SER A 1 99 ? 23.439 -28.671 -18.913 1.00 37.12 99 SER A O 1
ATOM 789 N N . THR A 1 100 ? 21.247 -28.968 -18.628 1.00 33.81 100 THR A N 1
ATOM 790 C CA . THR A 1 100 ? 21.271 -30.408 -18.915 1.00 33.81 100 THR A CA 1
ATOM 791 C C . THR A 1 100 ? 20.787 -30.656 -20.346 1.00 33.81 100 THR A C 1
ATOM 793 O O . THR A 1 100 ? 19.694 -30.213 -20.708 1.00 33.81 100 THR A O 1
ATOM 796 N N . PRO A 1 101 ? 21.559 -31.367 -21.188 1.00 33.56 101 PRO A N 1
ATOM 797 C CA . PRO A 1 101 ? 21.081 -31.794 -22.493 1.00 33.56 101 PRO A CA 1
ATOM 798 C C . PRO A 1 101 ? 20.104 -32.962 -22.299 1.00 33.56 101 PRO A C 1
ATOM 800 O O . PRO A 1 101 ? 20.450 -33.960 -21.673 1.00 33.56 101 PRO A O 1
ATOM 803 N N . GLY A 1 102 ? 18.878 -32.835 -22.819 1.00 38.47 102 GLY A N 1
ATOM 804 C CA . GLY A 1 102 ? 17.940 -33.963 -22.923 1.00 38.47 102 GLY A CA 1
ATOM 805 C C . GLY A 1 102 ? 16.507 -33.738 -22.435 1.00 38.47 102 GLY A C 1
ATOM 806 O O . GLY A 1 102 ? 15.692 -34.641 -22.588 1.00 38.47 102 GLY A O 1
ATOM 807 N N . PHE A 1 103 ? 16.149 -32.566 -21.900 1.00 34.75 103 PHE A N 1
ATOM 808 C CA . PHE A 1 103 ? 14.755 -32.276 -21.537 1.00 34.75 103 PHE A CA 1
ATOM 809 C C . PHE A 1 103 ? 14.279 -30.974 -22.179 1.00 34.75 103 PHE A C 1
ATOM 811 O O . PHE A 1 103 ? 14.540 -29.874 -21.688 1.00 34.75 103 PHE A O 1
ATOM 818 N N . GLN A 1 104 ? 13.587 -31.096 -23.311 1.00 31.67 104 GLN A N 1
ATOM 819 C CA . GLN A 1 104 ? 12.982 -29.955 -23.985 1.00 31.67 104 GLN A CA 1
ATOM 820 C C . GLN A 1 104 ? 11.715 -29.545 -23.233 1.00 31.67 104 GLN A C 1
ATOM 822 O O . GLN A 1 104 ? 10.638 -30.107 -23.421 1.00 31.67 104 GLN A O 1
ATOM 827 N N . VAL A 1 105 ? 11.845 -28.542 -22.365 1.00 41.56 105 VAL A N 1
ATOM 828 C CA . VAL A 1 105 ? 10.685 -27.822 -21.840 1.00 41.56 105 VAL A CA 1
ATOM 829 C C . VAL A 1 105 ? 10.146 -26.978 -22.988 1.00 41.56 105 VAL A C 1
ATOM 831 O O . VAL A 1 105 ? 10.705 -25.931 -23.305 1.00 41.56 105 VAL A O 1
ATOM 834 N N . CYS A 1 106 ? 9.083 -27.443 -23.643 1.00 28.80 106 CYS A N 1
ATOM 835 C CA . CYS A 1 106 ? 8.337 -26.611 -24.579 1.00 28.80 106 CYS A CA 1
ATOM 836 C C . CYS A 1 106 ? 7.800 -25.394 -23.811 1.00 28.80 106 CYS A C 1
ATOM 838 O O . CYS A 1 106 ? 7.013 -25.581 -22.877 1.00 28.80 106 CYS A O 1
ATOM 840 N N . PRO A 1 107 ? 8.172 -24.155 -24.173 1.00 35.72 107 PRO A N 1
ATOM 841 C CA . PRO A 1 107 ? 7.540 -22.981 -23.606 1.00 35.72 107 PRO A CA 1
ATOM 842 C C . PRO A 1 107 ? 6.135 -22.895 -24.203 1.00 35.72 107 PRO A C 1
ATOM 844 O O . PRO A 1 107 ? 5.925 -22.278 -25.245 1.00 35.72 107 PRO A O 1
ATOM 847 N N . ARG A 1 108 ? 5.148 -23.548 -23.582 1.00 31.77 108 ARG A N 1
ATOM 848 C CA . ARG A 1 108 ? 3.766 -23.137 -23.821 1.00 31.77 108 ARG A CA 1
ATOM 849 C C . ARG A 1 108 ? 3.586 -21.802 -23.101 1.00 31.77 108 ARG A C 1
ATOM 851 O O . ARG A 1 108 ? 3.854 -21.749 -21.899 1.00 31.77 108 ARG A O 1
ATOM 858 N N . PRO A 1 109 ? 3.156 -20.733 -23.793 1.00 37.62 109 PRO A N 1
ATOM 859 C CA . PRO A 1 109 ? 2.727 -19.534 -23.094 1.00 37.62 109 PRO A CA 1
ATOM 860 C C . PRO A 1 109 ? 1.627 -19.942 -22.101 1.00 37.62 109 PRO A C 1
ATOM 862 O O . PRO A 1 109 ? 0.798 -20.788 -22.457 1.00 37.62 109 PRO A O 1
ATOM 865 N N . PRO A 1 110 ? 1.616 -19.411 -20.865 1.00 42.75 110 PRO A N 1
ATOM 866 C CA . PRO A 1 110 ? 0.511 -19.643 -19.947 1.00 42.75 110 PRO A CA 1
ATOM 867 C C . PRO A 1 110 ? -0.767 -19.083 -20.586 1.00 42.75 110 PRO A C 1
ATOM 869 O O . PRO A 1 110 ? -1.014 -17.881 -20.585 1.00 42.75 1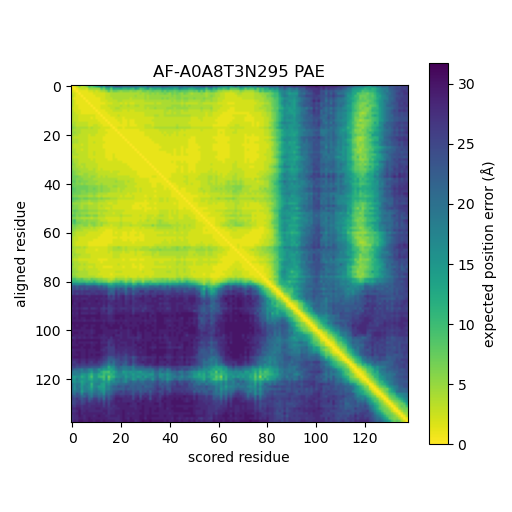10 PRO A O 1
ATOM 872 N N . GLN A 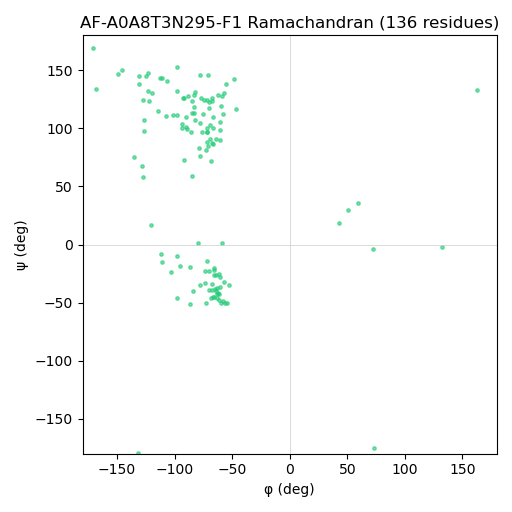1 111 ? -1.554 -19.967 -21.195 1.00 38.69 111 GLN A N 1
ATOM 873 C CA . GLN A 1 111 ? -2.834 -19.668 -21.836 1.00 38.69 111 GLN A CA 1
ATOM 874 C C . GLN A 1 111 ? -3.942 -19.686 -20.781 1.00 38.69 111 GLN A C 1
ATOM 876 O O . GLN A 1 111 ? -4.835 -20.517 -20.850 1.00 38.69 111 GLN A O 1
ATOM 881 N N . SER A 1 112 ? -3.815 -18.829 -19.768 1.00 38.28 112 SER A N 1
ATOM 882 C CA . SER A 1 112 ? -4.876 -18.386 -18.851 1.00 38.28 112 SER A CA 1
ATOM 883 C C . SER A 1 112 ? -4.217 -17.765 -17.618 1.00 38.28 112 SER A C 1
ATOM 885 O O . SER A 1 112 ? -3.311 -18.391 -17.056 1.00 38.28 112 SER A O 1
ATOM 887 N N . PRO A 1 113 ? -4.655 -16.588 -17.142 1.00 39.19 113 PRO A N 1
ATOM 888 C CA . PRO A 1 113 ? -4.271 -16.150 -15.813 1.00 39.19 113 PRO A CA 1
ATOM 889 C C . PRO A 1 113 ? -4.831 -17.177 -14.826 1.00 39.19 113 PRO A C 1
ATOM 891 O O . PRO A 1 113 ? -6.012 -17.518 -14.884 1.00 39.19 113 PRO A O 1
ATOM 894 N N . CYS A 1 114 ? -3.991 -17.693 -13.933 1.00 40.72 114 CYS A N 1
ATOM 895 C CA . CYS A 1 114 ? -4.457 -18.408 -12.751 1.00 40.72 114 CYS A CA 1
ATOM 896 C C . CYS A 1 114 ? -5.142 -17.380 -11.835 1.00 40.72 114 CYS A C 1
ATOM 898 O O . CYS A 1 114 ? -4.567 -16.940 -10.844 1.00 40.72 114 CYS A O 1
ATOM 900 N N . GLY A 1 115 ? -6.322 -16.912 -12.242 1.00 38.09 115 GLY A N 1
ATOM 901 C CA . GLY A 1 115 ? -7.165 -15.983 -11.507 1.00 38.09 115 GLY A CA 1
ATOM 902 C C . GLY A 1 115 ? -7.894 -16.743 -10.415 1.00 38.09 115 GLY A C 1
ATOM 903 O O . GLY A 1 115 ? -9.053 -17.108 -10.573 1.00 38.09 115 GLY A O 1
ATOM 904 N N . GLY A 1 116 ? -7.179 -17.058 -9.339 1.00 43.88 116 GLY A N 1
ATOM 905 C CA . GLY A 1 116 ? -7.828 -17.252 -8.052 1.00 43.88 116 GLY A CA 1
ATOM 906 C C . GLY A 1 116 ? -8.009 -15.874 -7.431 1.00 43.88 116 GLY A C 1
ATOM 907 O O . GLY A 1 116 ? -7.012 -15.227 -7.117 1.00 43.88 116 GLY A O 1
ATOM 908 N N . ASP A 1 117 ? -9.250 -15.419 -7.278 1.00 41.44 117 ASP A N 1
ATOM 909 C CA . ASP A 1 117 ? -9.542 -14.188 -6.544 1.00 41.44 117 ASP A CA 1
ATOM 910 C C . ASP A 1 117 ? -9.261 -14.432 -5.057 1.00 41.44 117 ASP A C 1
ATOM 912 O O . ASP A 1 117 ? -10.023 -15.099 -4.355 1.00 41.44 117 ASP A O 1
ATOM 916 N N . ILE A 1 118 ? -8.128 -13.924 -4.569 1.00 48.69 118 ILE A N 1
ATOM 917 C CA . ILE A 1 118 ? -7.837 -13.887 -3.136 1.00 48.69 118 ILE A CA 1
ATOM 918 C C . ILE A 1 118 ? -8.471 -12.604 -2.597 1.00 48.69 118 ILE A C 1
ATOM 920 O O . ILE A 1 118 ? -7.884 -11.533 -2.716 1.00 48.69 118 ILE A O 1
ATOM 924 N N . SER A 1 119 ? -9.679 -12.712 -2.041 1.00 44.69 119 SER A N 1
ATOM 925 C CA . SER A 1 119 ? -10.349 -11.593 -1.370 1.00 44.69 119 SER A CA 1
ATOM 926 C C . SER A 1 119 ? -10.027 -11.600 0.121 1.00 44.69 119 SER A C 1
ATOM 928 O O . SER A 1 119 ? -10.248 -12.604 0.806 1.00 44.69 119 SER A O 1
ATOM 930 N N . PHE A 1 120 ? -9.535 -10.474 0.637 1.00 53.28 120 PHE A N 1
ATOM 931 C CA . PHE A 1 120 ? -9.235 -10.310 2.057 1.00 53.28 120 PHE A CA 1
ATOM 932 C C . PHE A 1 120 ? -10.437 -9.686 2.769 1.00 53.28 120 PHE A C 1
ATOM 934 O O . PHE A 1 120 ? -10.661 -8.479 2.722 1.00 53.28 120 PHE A O 1
ATOM 941 N N . ARG A 1 121 ? -11.234 -10.512 3.457 1.00 47.25 121 ARG A N 1
ATOM 942 C CA . ARG A 1 121 ? -12.311 -10.036 4.340 1.00 47.25 121 ARG A CA 1
ATOM 943 C C . ARG A 1 121 ? -11.927 -10.252 5.805 1.00 47.25 121 ARG A C 1
ATOM 945 O O . ARG A 1 121 ? -11.894 -11.385 6.281 1.00 47.25 121 ARG A O 1
ATOM 952 N N . GLY A 1 122 ? -11.678 -9.150 6.516 1.00 51.34 122 GLY A N 1
ATOM 953 C CA . GLY A 1 122 ? -11.330 -9.141 7.945 1.00 51.34 122 GLY A CA 1
ATOM 954 C C . GLY A 1 122 ? -9.905 -9.623 8.248 1.00 51.34 122 GLY A C 1
ATOM 955 O O . GLY A 1 122 ? -9.120 -9.893 7.340 1.00 51.34 122 GLY A O 1
ATOM 956 N N . VAL A 1 123 ? -9.558 -9.736 9.538 1.00 45.81 123 VAL A N 1
ATOM 957 C CA . VAL A 1 123 ? -8.330 -10.427 9.976 1.00 45.81 123 VAL A CA 1
ATOM 958 C C . VAL A 1 123 ? -8.531 -11.920 9.744 1.00 45.81 123 VAL A C 1
ATOM 960 O O . VAL A 1 123 ? -8.967 -12.657 10.627 1.00 45.81 123 VAL A O 1
ATOM 963 N N . THR A 1 124 ? -8.257 -12.390 8.532 1.00 40.97 124 THR A N 1
ATOM 964 C CA . THR A 1 124 ? -8.265 -13.822 8.258 1.00 40.97 124 THR A CA 1
ATOM 965 C C . THR A 1 124 ? -6.961 -14.400 8.802 1.00 40.97 124 THR A C 1
ATOM 967 O O . THR A 1 124 ? -5.889 -14.202 8.233 1.00 40.97 124 THR A O 1
ATOM 970 N N . THR A 1 125 ? -7.021 -15.092 9.941 1.00 31.48 125 THR A N 1
ATOM 971 C CA . THR A 1 125 ? -5.917 -15.956 10.366 1.00 31.48 125 THR A CA 1
ATOM 972 C C . THR A 1 125 ? -5.686 -16.976 9.254 1.00 31.48 125 THR A C 1
ATOM 974 O O . THR A 1 125 ? -6.535 -17.835 9.023 1.00 31.48 125 THR A O 1
ATOM 977 N N . ILE A 1 126 ? -4.547 -16.898 8.564 1.00 34.28 126 ILE A N 1
ATOM 978 C CA . ILE A 1 126 ? -4.082 -17.992 7.709 1.00 34.28 126 ILE A CA 1
ATOM 979 C C . ILE A 1 126 ? -3.612 -19.089 8.666 1.00 34.28 126 ILE A C 1
ATOM 981 O O . ILE A 1 126 ? -2.438 -19.186 9.010 1.00 34.28 126 ILE A O 1
ATOM 985 N N . SER A 1 127 ? -4.553 -19.883 9.177 1.00 27.62 127 SER A N 1
ATOM 986 C CA . SER A 1 127 ? -4.204 -21.181 9.732 1.00 27.62 127 SER A CA 1
ATOM 987 C C . SER A 1 127 ? -3.818 -22.041 8.540 1.00 27.62 127 SER A C 1
ATOM 989 O O . SER A 1 127 ? -4.632 -22.259 7.643 1.00 27.62 127 SER A O 1
ATOM 991 N N . SER A 1 128 ? -2.570 -22.501 8.502 1.00 31.58 128 SER A N 1
ATOM 992 C CA . SER A 1 128 ? -2.212 -23.653 7.687 1.00 31.58 128 SER A CA 1
ATOM 993 C C . SER A 1 128 ? -3.035 -24.832 8.204 1.00 31.58 128 SER A C 1
ATOM 995 O O . SER A 1 128 ? -2.628 -25.513 9.149 1.00 31.58 128 SER A O 1
ATOM 997 N N . SER A 1 129 ? -4.229 -25.032 7.645 1.00 36.69 129 SER A N 1
ATOM 998 C CA . SER A 1 129 ? -4.956 -26.273 7.832 1.00 36.69 129 SER A CA 1
ATOM 999 C C . SER A 1 129 ? -4.063 -27.390 7.308 1.00 36.69 129 SER A C 1
ATOM 1001 O O . SER A 1 129 ? -3.454 -27.306 6.239 1.00 36.69 129 SER A O 1
ATOM 1003 N N . GLN A 1 130 ? -3.887 -28.374 8.177 1.00 34.50 130 GLN A N 1
ATOM 1004 C CA . GLN A 1 130 ? -2.976 -29.492 8.033 1.00 34.50 130 GLN A CA 1
ATOM 1005 C C . GLN A 1 130 ? -3.118 -30.146 6.659 1.00 34.50 130 GLN A C 1
ATOM 1007 O O . GLN A 1 130 ? -4.223 -30.288 6.133 1.00 34.50 130 GLN A O 1
ATOM 1012 N N . ALA A 1 131 ? -1.978 -30.565 6.106 1.00 36.97 131 ALA A N 1
ATOM 1013 C CA . ALA A 1 131 ? -1.931 -31.470 4.973 1.00 36.97 131 ALA A CA 1
ATOM 1014 C C . ALA A 1 131 ? -2.893 -32.635 5.233 1.00 36.97 131 ALA A C 1
ATOM 1016 O O . ALA A 1 131 ? -2.719 -33.386 6.193 1.00 36.97 131 ALA A O 1
ATOM 1017 N N . ALA A 1 132 ? -3.919 -32.758 4.393 1.00 32.12 132 ALA A N 1
ATOM 1018 C CA . ALA A 1 132 ? -4.772 -33.928 4.380 1.00 32.12 132 ALA A CA 1
ATOM 1019 C C . ALA A 1 132 ? -3.888 -35.141 4.061 1.00 32.12 132 ALA A C 1
ATOM 1021 O O . ALA A 1 132 ? -3.442 -35.326 2.929 1.00 32.12 132 ALA A O 1
ATOM 1022 N N . THR A 1 133 ? -3.600 -35.955 5.072 1.00 37.56 133 THR A N 1
ATOM 1023 C CA . THR A 1 133 ? -3.135 -37.321 4.867 1.00 37.56 133 THR A CA 1
ATOM 1024 C C . THR A 1 133 ? -4.299 -38.091 4.255 1.00 37.56 133 THR A C 1
ATOM 1026 O O . THR A 1 133 ? -5.225 -38.481 4.964 1.00 37.56 133 THR A O 1
ATOM 1029 N N . CYS A 1 134 ? -4.282 -38.288 2.937 1.00 31.88 134 CYS A N 1
ATOM 1030 C CA . CYS A 1 134 ? -5.076 -39.352 2.335 1.00 31.88 134 CYS A CA 1
ATOM 1031 C C . CYS A 1 134 ? -4.493 -40.679 2.821 1.00 31.88 134 CYS A C 1
ATOM 1033 O O . CYS A 1 134 ? -3.375 -41.042 2.451 1.00 31.88 134 CYS A O 1
ATOM 1035 N N . GLY A 1 135 ? -5.245 -41.364 3.681 1.00 31.56 135 GLY A N 1
ATOM 1036 C CA . GLY A 1 135 ? -5.027 -42.771 3.977 1.00 31.56 135 GLY A CA 1
ATOM 1037 C C . GLY A 1 135 ? -5.090 -43.575 2.682 1.00 31.56 135 GLY A C 1
ATOM 1038 O O . GLY A 1 135 ? -5.999 -43.395 1.871 1.00 31.56 135 GLY A O 1
ATOM 1039 N N . ALA A 1 136 ? -4.087 -44.420 2.478 1.00 35.44 136 ALA A N 1
ATOM 1040 C CA . ALA A 1 136 ? -4.153 -45.499 1.515 1.00 35.44 136 ALA A CA 1
ATOM 1041 C C . ALA A 1 136 ? -4.740 -46.713 2.245 1.00 35.44 136 ALA A C 1
ATOM 1043 O O . ALA A 1 136 ? -4.031 -47.381 2.993 1.00 35.44 136 ALA A O 1
ATOM 1044 N N . ASP A 1 137 ? -6.036 -46.947 2.053 1.00 33.28 137 ASP A N 1
ATOM 10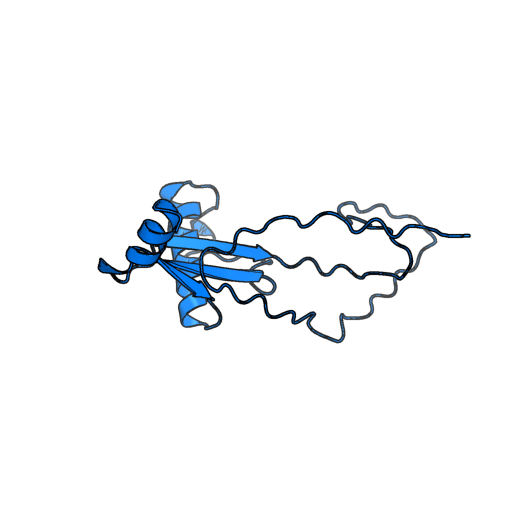45 C CA . ASP A 1 137 ? -6.640 -48.262 2.246 1.00 33.28 137 ASP A CA 1
ATOM 1046 C C . ASP A 1 137 ? -6.449 -49.060 0.949 1.00 33.28 137 ASP A C 1
ATOM 1048 O O . ASP A 1 137 ? -6.998 -48.675 -0.088 1.00 33.28 137 ASP A O 1
ATOM 1052 N N . ALA A 1 138 ? -5.637 -50.122 1.025 1.00 32.12 138 ALA A N 1
ATOM 1053 C CA . ALA A 1 138 ? -5.766 -51.437 0.370 1.00 32.12 138 ALA A CA 1
ATOM 1054 C C . ALA A 1 138 ? -4.421 -52.182 0.401 1.00 32.12 138 ALA A C 1
ATOM 1056 O O . ALA A 1 138 ? -3.456 -51.699 -0.235 1.00 32.12 138 ALA A O 1
#

Nearest PDB structures (foldseek):
  4ua3-assembly1_A  TM=5.016E-01  e=3.047E-01  Schizosaccharomyces pombe 972h-
  4ua3-assembly2_B  TM=4.824E-01  e=4.520E-01  Schizosaccharomyces pombe 972h-
  1qsm-assembly1_D  TM=4.772E-01  e=6.280E-01  Saccharomyces cerevisiae
  9evq-assembly1_B  TM=4.863E-01  e=1.212E+00  Trypanosoma brucei brucei TREU927